Protein AF-A0A2E7W457-F1 (afdb_monomer_lite)

Sequence (87 aa):
MGKNYFLSTDPSMDRIMNVVIALARETYVLKDRLSIVERKLDEVGVVTRADLDEYKPSSDIEEGEILAARDEFVQSVLGPLTKDHKK

Radius of gyration: 19.45 Å; chains: 1; bounding box: 39×43×48 Å

Secondary structure (DSSP, 8-state):
--------S-HHHHHHHHHHHHHHHHHHHHHHHHHHHHHHHHHTTSS-HHHHHT---SSHHHHHHHHHHHHHHHHHHHHHHHS----

Foldseek 3Di:
DDDQPDPDPDPVVSVVVVVVVVVVVVVVVVVVVVVVVQVVCCVVPNAHPCCVVVDDDPDPVSVVVVVVVVVVVCCVVCVVVPPDPPD

pLDDT: mean 83.8, std 16.57, range [35.81, 97.81]

Structure (mmCIF, N/CA/C/O backbone):
data_AF-A0A2E7W457-F1
#
_entry.id   AF-A0A2E7W457-F1
#
loop_
_atom_site.group_PDB
_atom_site.id
_atom_site.type_symbol
_atom_site.label_atom_id
_atom_site.label_alt_id
_atom_site.label_comp_id
_atom_site.label_asym_id
_atom_site.label_entity_id
_atom_site.label_seq_id
_atom_site.pdbx_PDB_ins_code
_atom_site.Cartn_x
_atom_site.Cartn_y
_atom_site.Cartn_z
_atom_site.occupancy
_atom_site.B_iso_or_equiv
_atom_site.auth_seq_id
_atom_site.auth_comp_id
_atom_site.auth_asym_id
_atom_site.auth_atom_id
_atom_site.pdbx_PDB_model_num
ATOM 1 N N . MET A 1 1 ? 12.698 -26.533 -24.282 1.00 36.25 1 MET A N 1
ATOM 2 C CA . MET A 1 1 ? 12.731 -25.215 -24.951 1.00 36.25 1 MET A CA 1
ATOM 3 C C . MET A 1 1 ? 11.742 -24.308 -24.240 1.00 36.25 1 MET A C 1
ATOM 5 O O . MET A 1 1 ? 10.550 -24.584 -24.287 1.00 36.25 1 MET A O 1
ATOM 9 N N . GLY A 1 2 ? 12.236 -23.326 -23.481 1.00 45.97 2 GLY A N 1
ATOM 10 C CA . GLY A 1 2 ? 11.396 -22.377 -22.747 1.00 45.97 2 GLY A CA 1
ATOM 11 C C . GLY A 1 2 ? 10.666 -21.456 -23.719 1.00 45.97 2 GLY A C 1
ATOM 12 O O . GLY A 1 2 ? 11.252 -20.995 -24.694 1.00 45.97 2 GLY A O 1
ATOM 13 N N . LYS A 1 3 ? 9.368 -21.256 -23.496 1.00 48.59 3 LYS A N 1
ATOM 14 C CA . LYS A 1 3 ? 8.506 -20.434 -24.345 1.00 48.59 3 LYS A CA 1
ATOM 15 C C . LYS A 1 3 ? 8.936 -18.973 -24.173 1.00 48.59 3 LYS A C 1
ATOM 17 O O . LYS A 1 3 ? 8.697 -18.391 -23.119 1.00 48.59 3 LYS A O 1
ATOM 22 N N . ASN A 1 4 ? 9.623 -18.419 -25.168 1.00 53.28 4 ASN A N 1
ATOM 23 C CA . ASN A 1 4 ? 10.049 -17.026 -25.134 1.00 53.28 4 ASN A CA 1
ATOM 24 C C . ASN A 1 4 ? 8.836 -16.131 -25.398 1.00 53.28 4 ASN A C 1
ATOM 26 O O . ASN A 1 4 ? 8.266 -16.140 -26.489 1.00 53.28 4 ASN A O 1
ATOM 30 N N . TYR A 1 5 ? 8.440 -15.376 -24.379 1.00 54.00 5 TYR A N 1
ATOM 31 C CA . TYR A 1 5 ? 7.428 -14.328 -24.460 1.00 54.00 5 TYR A CA 1
ATOM 32 C C . TYR A 1 5 ? 8.047 -13.079 -25.113 1.00 54.00 5 TYR A C 1
ATOM 34 O O . TYR A 1 5 ? 8.217 -12.058 -24.458 1.00 54.00 5 TYR A O 1
ATOM 42 N N . PHE A 1 6 ? 8.473 -13.176 -26.376 1.00 54.28 6 PHE A N 1
ATOM 43 C CA . PHE A 1 6 ? 9.020 -12.028 -27.103 1.00 54.28 6 PHE A CA 1
ATOM 44 C C . PHE A 1 6 ? 7.895 -11.034 -27.406 1.00 54.28 6 PHE A C 1
ATOM 46 O O . PHE A 1 6 ? 6.973 -11.360 -28.156 1.00 54.28 6 PHE A O 1
ATOM 53 N N . LEU A 1 7 ? 7.975 -9.833 -26.829 1.00 57.59 7 LEU A N 1
ATOM 54 C CA . LEU A 1 7 ? 7.093 -8.705 -27.153 1.00 57.59 7 LEU A CA 1
ATOM 55 C C . LEU A 1 7 ? 7.838 -7.578 -27.891 1.00 57.59 7 LEU A C 1
ATOM 57 O O . LEU A 1 7 ? 7.221 -6.568 -28.221 1.00 57.59 7 LEU A O 1
ATOM 61 N N . SER A 1 8 ? 9.125 -7.742 -28.226 1.00 52.69 8 SER A N 1
ATOM 62 C CA . SER A 1 8 ? 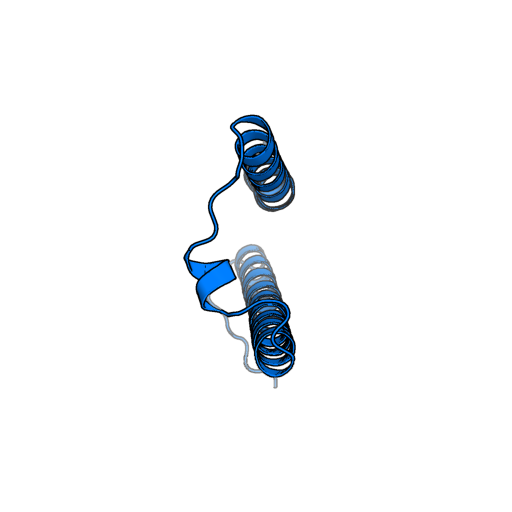9.843 -6.818 -29.114 1.00 52.69 8 SER A CA 1
ATOM 63 C C . SER A 1 8 ? 11.140 -7.413 -29.682 1.00 52.69 8 SER A C 1
ATOM 65 O O . SER A 1 8 ? 11.668 -8.391 -29.167 1.00 52.69 8 SER A O 1
ATOM 67 N N . THR A 1 9 ? 11.681 -6.805 -30.739 1.00 62.38 9 THR A N 1
ATOM 68 C CA . THR A 1 9 ? 13.010 -7.109 -31.307 1.00 62.38 9 THR A CA 1
ATOM 69 C C . THR A 1 9 ? 14.172 -6.515 -30.497 1.00 62.38 9 THR A C 1
ATOM 71 O O . THR A 1 9 ? 15.327 -6.726 -30.863 1.00 62.38 9 THR A O 1
ATOM 74 N N . ASP A 1 10 ? 13.890 -5.766 -29.423 1.00 71.69 10 ASP A N 1
ATOM 75 C CA . ASP A 1 10 ? 14.887 -5.126 -28.561 1.00 71.69 10 ASP A CA 1
ATOM 76 C C . ASP A 1 10 ? 15.055 -5.921 -27.247 1.00 71.69 10 ASP A C 1
ATOM 78 O O . ASP A 1 10 ? 14.168 -5.899 -26.387 1.00 71.69 10 ASP A O 1
ATOM 82 N N . PRO A 1 11 ? 16.217 -6.565 -27.022 1.00 72.38 11 PRO A N 1
ATOM 83 C CA . PRO A 1 11 ? 16.518 -7.279 -25.778 1.00 72.38 11 PRO A CA 1
ATOM 84 C C . PRO A 1 11 ? 16.403 -6.429 -24.499 1.00 72.38 11 PRO A C 1
ATOM 86 O O . PRO A 1 11 ? 16.362 -6.961 -23.387 1.00 72.38 11 PRO A O 1
ATOM 89 N N . SER A 1 12 ? 16.413 -5.102 -24.606 1.00 76.69 12 SER A N 1
ATOM 90 C CA . SER A 1 12 ? 16.232 -4.183 -23.477 1.00 76.69 12 SER A CA 1
ATOM 91 C C . SER A 1 12 ? 14.766 -4.093 -23.053 1.00 76.69 12 SER A C 1
ATOM 93 O O . SER A 1 12 ? 14.475 -4.134 -21.858 1.00 76.69 12 SER A O 1
ATOM 95 N N . MET A 1 13 ? 13.845 -4.076 -24.015 1.00 79.12 13 MET A N 1
ATOM 96 C CA . MET A 1 13 ? 12.402 -4.037 -23.771 1.00 79.12 13 MET A CA 1
ATOM 97 C C . MET A 1 13 ? 11.887 -5.347 -23.165 1.00 79.12 13 MET A C 1
ATOM 99 O O . MET A 1 13 ? 11.112 -5.320 -22.208 1.00 79.12 13 MET A O 1
ATOM 103 N N . ASP A 1 14 ? 12.390 -6.493 -23.626 1.00 78.62 14 ASP A N 1
ATOM 104 C CA . ASP A 1 14 ? 12.037 -7.792 -23.039 1.00 78.62 14 ASP A CA 1
ATOM 105 C C . ASP A 1 14 ? 12.511 -7.918 -21.579 1.00 78.62 14 ASP A C 1
ATOM 107 O O . ASP A 1 14 ? 11.820 -8.490 -20.733 1.00 78.62 14 ASP A O 1
ATOM 111 N N . ARG A 1 15 ? 13.679 -7.349 -21.241 1.00 79.19 15 ARG A N 1
ATOM 112 C CA . ARG A 1 15 ? 14.178 -7.309 -19.855 1.00 79.19 15 ARG A CA 1
ATOM 113 C C . ARG A 1 15 ? 13.291 -6.453 -18.957 1.00 79.19 15 ARG A C 1
ATOM 115 O O . ARG A 1 15 ? 12.951 -6.901 -17.865 1.00 79.19 15 ARG A O 1
ATOM 122 N N . ILE A 1 16 ? 12.880 -5.273 -19.424 1.00 84.62 16 ILE A N 1
ATOM 123 C CA . ILE A 1 16 ? 11.947 -4.408 -18.689 1.00 84.62 16 ILE A CA 1
ATOM 124 C C . ILE A 1 16 ? 10.618 -5.136 -18.468 1.00 84.62 16 ILE A C 1
ATOM 126 O O . ILE A 1 16 ? 10.118 -5.164 -17.347 1.00 84.62 16 ILE A O 1
ATOM 130 N N . MET A 1 17 ? 10.079 -5.799 -19.495 1.00 84.31 17 MET A N 1
ATOM 131 C CA . MET A 1 17 ? 8.832 -6.557 -19.373 1.00 84.31 17 MET A CA 1
ATOM 132 C C . MET A 1 17 ? 8.939 -7.696 -18.350 1.00 84.31 17 MET A C 1
ATOM 134 O O . MET A 1 17 ? 8.039 -7.882 -17.534 1.00 84.31 17 MET A O 1
ATOM 138 N N . ASN A 1 18 ? 10.058 -8.426 -18.330 1.00 81.94 18 ASN A N 1
ATOM 139 C CA . ASN A 1 18 ? 10.296 -9.461 -17.323 1.00 81.94 18 ASN A CA 1
ATOM 140 C C . ASN A 1 18 ? 10.329 -8.888 -15.898 1.00 81.94 18 ASN A C 1
ATOM 142 O O . ASN A 1 18 ? 9.767 -9.498 -14.987 1.00 81.94 18 ASN A O 1
ATOM 146 N N . VAL A 1 19 ? 10.936 -7.712 -15.707 1.00 85.69 19 VAL A N 1
ATOM 147 C CA . VAL A 1 19 ? 10.925 -7.004 -14.417 1.00 85.69 19 VAL A CA 1
ATOM 148 C C . VAL A 1 19 ? 9.502 -6.596 -14.035 1.00 85.69 19 VAL A C 1
ATOM 150 O O . VAL A 1 19 ? 9.087 -6.859 -12.911 1.00 85.69 19 VAL A O 1
ATOM 153 N N . VAL A 1 20 ? 8.719 -6.035 -14.961 1.00 89.56 20 VAL A N 1
ATOM 154 C CA . VAL A 1 20 ? 7.318 -5.651 -14.708 1.00 89.56 20 VAL A CA 1
ATOM 155 C C . VAL A 1 20 ? 6.470 -6.862 -14.316 1.00 89.56 20 VAL A C 1
ATOM 157 O O . VAL A 1 20 ? 5.714 -6.791 -13.352 1.00 89.56 20 VAL A O 1
ATOM 160 N N . ILE A 1 21 ? 6.621 -7.995 -15.009 1.00 89.88 21 ILE A N 1
ATOM 161 C CA . ILE A 1 21 ? 5.913 -9.239 -14.672 1.00 89.88 21 ILE A CA 1
ATOM 162 C C . ILE A 1 21 ? 6.317 -9.741 -13.281 1.00 89.88 21 ILE A C 1
ATOM 164 O O . ILE A 1 21 ? 5.455 -10.176 -12.517 1.00 89.88 21 ILE A O 1
ATOM 168 N N . ALA A 1 22 ? 7.609 -9.700 -12.944 1.00 89.75 22 ALA A N 1
ATOM 169 C CA . ALA A 1 22 ? 8.088 -10.092 -11.622 1.00 89.75 22 ALA A CA 1
ATOM 170 C C . ALA A 1 22 ? 7.504 -9.185 -10.528 1.00 89.75 22 ALA A C 1
ATOM 172 O O . ALA A 1 22 ? 6.930 -9.690 -9.566 1.00 89.75 22 ALA A O 1
ATOM 173 N N . LEU A 1 23 ? 7.551 -7.864 -10.721 1.00 91.88 23 LEU A N 1
ATOM 174 C CA . LEU A 1 23 ? 6.960 -6.897 -9.798 1.00 91.88 23 LEU A CA 1
ATOM 175 C C . LEU A 1 23 ? 5.452 -7.106 -9.645 1.00 91.88 23 LEU A C 1
ATOM 177 O O . LEU A 1 23 ? 4.969 -7.136 -8.523 1.00 91.88 23 LEU A O 1
ATOM 181 N N . ALA A 1 24 ? 4.716 -7.342 -10.734 1.00 92.88 24 ALA A N 1
ATOM 182 C CA . ALA A 1 24 ? 3.279 -7.602 -10.674 1.00 92.88 24 ALA A CA 1
ATOM 183 C C . ALA A 1 24 ? 2.937 -8.838 -9.821 1.00 92.88 24 ALA A C 1
ATOM 185 O O . ALA A 1 24 ? 1.943 -8.830 -9.091 1.00 92.88 24 ALA A O 1
ATOM 186 N N . ARG A 1 25 ? 3.766 -9.891 -9.878 1.00 94.69 25 ARG A N 1
ATOM 187 C CA . ARG A 1 25 ? 3.606 -11.074 -9.016 1.00 94.69 25 ARG A CA 1
ATOM 188 C C . ARG A 1 25 ? 3.832 -10.729 -7.552 1.00 94.69 25 ARG A C 1
ATOM 190 O O . ARG A 1 25 ? 2.995 -11.078 -6.726 1.00 94.69 25 ARG A O 1
ATOM 197 N N . GLU A 1 26 ? 4.912 -10.022 -7.239 1.00 95.50 26 GLU A N 1
ATOM 198 C CA . GLU A 1 26 ? 5.197 -9.603 -5.862 1.00 95.50 26 GLU A CA 1
ATOM 199 C C . GLU A 1 26 ? 4.109 -8.658 -5.325 1.00 95.50 26 GLU A C 1
ATOM 201 O O . GLU A 1 26 ? 3.636 -8.830 -4.203 1.00 95.50 26 GLU A O 1
ATOM 206 N N . THR A 1 27 ? 3.609 -7.725 -6.143 1.00 95.88 27 THR A N 1
ATOM 207 C CA . THR A 1 27 ? 2.466 -6.866 -5.795 1.00 95.88 27 THR A CA 1
ATOM 208 C C . THR A 1 27 ? 1.219 -7.690 -5.478 1.00 95.88 27 THR A C 1
ATOM 210 O O . THR A 1 27 ? 0.518 -7.392 -4.510 1.00 95.88 27 THR A O 1
ATOM 213 N N . TYR A 1 28 ? 0.939 -8.743 -6.252 1.00 96.56 28 TYR A N 1
ATOM 214 C CA . TYR A 1 28 ? -0.177 -9.638 -5.955 1.00 96.56 28 TYR A CA 1
ATOM 215 C C . TYR A 1 28 ? 0.019 -10.373 -4.624 1.00 96.56 28 TYR A C 1
ATOM 217 O O . TYR A 1 28 ? -0.915 -10.424 -3.828 1.00 96.56 28 TYR A O 1
ATOM 225 N N . VAL A 1 29 ? 1.220 -10.893 -4.348 1.00 97.81 29 VAL A N 1
ATOM 226 C CA . VAL A 1 29 ? 1.531 -11.560 -3.070 1.00 97.81 29 VAL A CA 1
ATOM 227 C C . VAL A 1 29 ? 1.329 -10.606 -1.892 1.00 97.81 29 VAL A C 1
ATOM 229 O O . VAL A 1 29 ? 0.737 -10.995 -0.887 1.00 97.81 29 VAL A O 1
ATOM 232 N N . LEU A 1 30 ? 1.763 -9.348 -2.010 1.00 97.06 30 LEU A N 1
ATOM 233 C CA . LEU A 1 30 ? 1.532 -8.335 -0.978 1.00 97.06 30 LEU A CA 1
ATOM 234 C C . LEU A 1 30 ? 0.037 -8.069 -0.763 1.00 97.06 30 LEU A C 1
ATOM 236 O O . LEU A 1 30 ? -0.416 -8.069 0.380 1.00 97.06 30 LEU A O 1
ATOM 240 N N . LYS A 1 31 ? -0.736 -7.910 -1.845 1.00 96.38 31 LYS A N 1
ATOM 241 C CA . LYS A 1 31 ? -2.192 -7.711 -1.777 1.00 96.38 31 LYS A CA 1
ATOM 242 C C . LYS A 1 31 ? -2.905 -8.901 -1.128 1.00 96.38 31 LYS A C 1
ATOM 244 O O . LYS A 1 31 ? -3.792 -8.709 -0.300 1.00 96.38 31 LYS A O 1
ATOM 249 N N . ASP A 1 32 ? -2.523 -10.122 -1.496 1.00 97.75 32 ASP A N 1
ATOM 250 C CA . ASP A 1 32 ? -3.090 -11.351 -0.938 1.00 97.75 32 ASP A CA 1
ATOM 251 C C . ASP A 1 32 ? -2.810 -11.456 0.567 1.00 97.75 32 ASP A C 1
ATOM 253 O O . ASP A 1 32 ? -3.730 -11.631 1.369 1.00 97.75 32 ASP A O 1
ATOM 257 N N . ARG A 1 33 ? -1.555 -11.227 0.971 1.00 97.69 33 ARG A N 1
ATOM 258 C CA . ARG A 1 33 ? -1.168 -11.221 2.386 1.00 97.69 33 ARG A CA 1
ATOM 259 C C . ARG A 1 33 ? -1.883 -10.133 3.180 1.00 97.69 33 ARG A C 1
ATOM 261 O O . ARG A 1 33 ? -2.330 -10.425 4.287 1.00 97.69 33 ARG A O 1
ATOM 268 N N . LEU A 1 34 ? -2.021 -8.924 2.636 1.00 96.31 34 LEU A N 1
ATOM 269 C CA . LEU A 1 34 ? -2.762 -7.845 3.290 1.00 96.31 34 LEU A CA 1
ATOM 270 C C . LEU A 1 34 ? -4.233 -8.232 3.486 1.00 96.31 34 LEU A C 1
ATOM 272 O O . LEU A 1 34 ? -4.740 -8.140 4.597 1.00 96.31 34 LEU A O 1
ATOM 276 N N . SER A 1 35 ? -4.877 -8.808 2.467 1.00 95.19 35 SER A N 1
ATOM 277 C CA . SER A 1 35 ? -6.260 -9.291 2.573 1.00 95.19 35 SER A CA 1
ATOM 278 C C . SER A 1 35 ? -6.438 -10.385 3.636 1.00 95.19 35 SER A C 1
ATOM 280 O O . SER A 1 35 ? -7.481 -10.472 4.290 1.00 95.19 35 SER A O 1
ATOM 282 N N . ILE A 1 36 ? -5.431 -11.244 3.828 1.00 96.38 36 ILE A N 1
ATOM 283 C CA . ILE A 1 36 ? -5.425 -12.230 4.917 1.00 96.38 36 ILE A CA 1
ATOM 284 C C . ILE A 1 36 ? -5.296 -11.532 6.275 1.00 96.38 36 ILE A C 1
ATOM 286 O O . ILE A 1 36 ? -6.019 -11.895 7.199 1.00 96.38 36 ILE A O 1
ATOM 290 N N . VAL A 1 37 ? -4.415 -10.536 6.403 1.00 96.31 37 VAL A N 1
ATOM 291 C CA . VAL A 1 37 ? -4.263 -9.752 7.640 1.00 96.31 37 VAL A CA 1
ATOM 292 C C . VAL A 1 37 ? -5.570 -9.047 7.999 1.00 96.31 37 VAL A C 1
ATOM 294 O O . VAL A 1 37 ? -6.040 -9.217 9.118 1.00 96.31 37 VAL A O 1
ATOM 297 N N . GLU A 1 38 ? -6.206 -8.358 7.051 1.00 95.06 38 GLU A N 1
ATOM 298 C CA . GLU A 1 38 ? -7.508 -7.704 7.243 1.00 95.06 38 GLU A CA 1
ATOM 299 C C . GLU A 1 38 ? -8.575 -8.697 7.721 1.00 95.06 38 GLU A C 1
ATOM 301 O O . GLU A 1 38 ? -9.273 -8.438 8.693 1.00 95.06 38 GLU A O 1
ATOM 306 N N . ARG A 1 39 ? -8.664 -9.881 7.092 1.00 94.75 39 ARG A N 1
ATOM 307 C CA . ARG A 1 39 ? -9.559 -10.966 7.540 1.00 94.75 39 ARG A CA 1
ATOM 308 C C . ARG A 1 39 ? -9.273 -11.399 8.969 1.00 94.75 39 ARG A C 1
ATOM 310 O O . ARG A 1 39 ? -10.203 -11.596 9.738 1.00 94.75 39 ARG A O 1
ATOM 317 N N . LYS A 1 40 ? -7.998 -11.583 9.312 1.00 96.19 40 LYS A N 1
ATOM 318 C CA . LYS A 1 40 ? -7.607 -12.040 10.646 1.00 96.19 40 LYS A CA 1
ATOM 319 C C . LYS A 1 40 ? -7.856 -10.995 11.721 1.00 96.19 40 LYS A C 1
ATOM 321 O O . LYS A 1 40 ? -8.246 -11.388 12.812 1.00 96.19 40 LYS A O 1
ATOM 326 N N . LEU A 1 41 ? -7.672 -9.713 11.420 1.00 96.12 41 LEU A N 1
ATOM 327 C CA . LEU A 1 41 ? -7.983 -8.615 12.338 1.00 96.12 41 LEU A CA 1
ATOM 328 C C . LEU A 1 41 ? -9.494 -8.440 12.546 1.00 96.12 41 LEU A C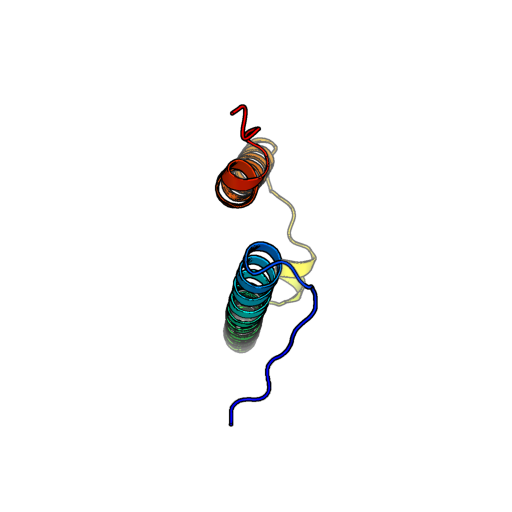 1
ATOM 330 O O . LEU A 1 41 ? -9.921 -8.214 13.680 1.00 96.12 41 LEU A O 1
ATOM 334 N N . ASP A 1 42 ? -10.281 -8.624 11.485 1.00 94.50 42 ASP A N 1
ATOM 335 C CA . ASP A 1 42 ? -11.747 -8.580 11.520 1.00 94.50 42 ASP A CA 1
ATOM 336 C C . ASP A 1 42 ? -12.319 -9.763 12.324 1.00 94.50 42 ASP A C 1
ATOM 338 O O . ASP A 1 42 ? -13.154 -9.576 13.205 1.00 94.50 42 ASP A O 1
ATOM 342 N N . GLU A 1 43 ? -11.787 -10.979 12.123 1.00 95.00 43 GLU A N 1
ATOM 343 C CA . GLU A 1 43 ? -12.156 -12.185 12.890 1.00 95.00 43 GLU A CA 1
ATOM 344 C C . GLU A 1 43 ? -11.963 -12.018 14.411 1.00 95.00 43 GLU A C 1
ATOM 346 O O . GLU A 1 43 ? -12.748 -12.561 15.189 1.00 95.00 43 GLU A O 1
ATOM 351 N N . VAL A 1 44 ? -10.926 -11.291 14.846 1.00 95.25 44 VAL A N 1
ATOM 352 C CA . VAL A 1 44 ? -10.662 -11.026 16.275 1.00 95.25 44 VAL A CA 1
ATOM 353 C C . VAL A 1 44 ? -11.331 -9.747 16.790 1.00 95.25 44 VAL A C 1
ATOM 355 O O . VAL A 1 44 ? -11.253 -9.469 17.985 1.00 95.25 44 VAL A O 1
ATOM 358 N N . GLY A 1 45 ? -11.982 -8.976 15.912 1.00 92.06 45 GLY A N 1
ATOM 359 C CA . GLY A 1 45 ? -12.709 -7.752 16.254 1.00 92.06 45 GLY A CA 1
ATOM 360 C C . GLY A 1 45 ? -11.829 -6.566 16.663 1.00 92.06 45 GLY A C 1
ATOM 361 O O . GLY A 1 45 ? -12.292 -5.713 17.415 1.00 92.06 45 GLY A O 1
ATOM 362 N N . VAL A 1 46 ? -10.563 -6.520 16.226 1.00 93.25 46 VAL A N 1
ATOM 363 C CA . VAL A 1 46 ? -9.625 -5.429 16.578 1.00 93.25 46 VAL A CA 1
ATOM 364 C C 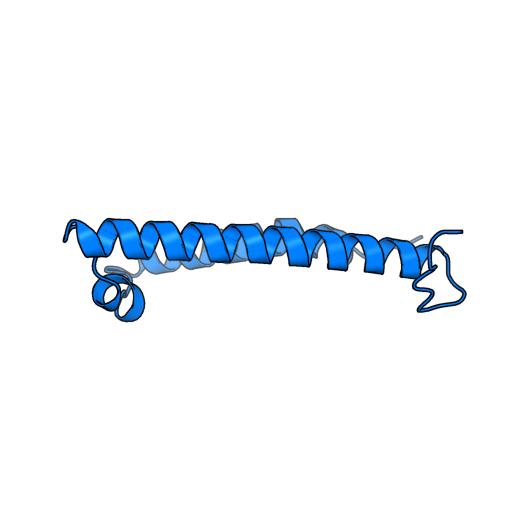. VAL A 1 46 ? -9.668 -4.296 15.552 1.00 93.25 46 VAL A C 1
ATOM 366 O O . VAL A 1 46 ? -9.670 -3.132 15.934 1.00 93.25 46 VAL A O 1
ATOM 369 N N . VAL A 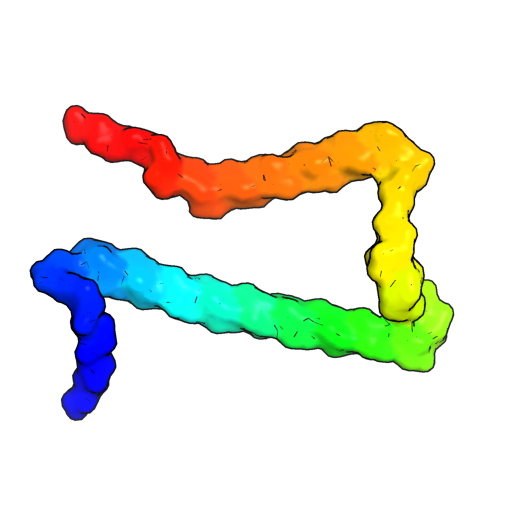1 47 ? -9.695 -4.641 14.264 1.00 93.56 47 VAL A N 1
ATOM 370 C CA . VAL A 1 47 ? -9.891 -3.707 13.146 1.00 93.56 47 VAL A CA 1
ATOM 371 C C . VAL A 1 47 ? -10.840 -4.390 12.179 1.00 93.56 47 VAL A C 1
ATOM 373 O O . VAL A 1 47 ? -10.524 -5.467 11.671 1.00 93.56 47 VAL A O 1
ATOM 376 N N . THR A 1 48 ? -11.998 -3.787 11.946 1.00 92.88 48 THR A N 1
ATOM 377 C CA . THR A 1 48 ? -12.948 -4.271 10.950 1.00 92.88 48 THR A CA 1
ATOM 378 C C . THR A 1 48 ? -12.548 -3.795 9.561 1.00 92.88 48 THR A C 1
ATOM 380 O O . THR A 1 48 ? -11.803 -2.829 9.390 1.00 92.88 48 THR A O 1
ATOM 383 N N . ARG A 1 49 ? -13.076 -4.443 8.523 1.00 88.88 49 ARG A N 1
ATOM 384 C CA . ARG A 1 49 ? -12.884 -3.935 7.155 1.00 88.88 49 ARG A CA 1
ATOM 385 C C . ARG A 1 49 ? -13.495 -2.548 6.947 1.00 88.88 49 ARG A C 1
ATOM 387 O O . ARG A 1 49 ? -12.913 -1.747 6.228 1.00 88.88 49 ARG A O 1
ATOM 394 N N . ALA A 1 50 ? -14.624 -2.265 7.600 1.00 91.94 50 ALA A N 1
ATOM 395 C CA . ALA A 1 50 ? -15.260 -0.952 7.538 1.00 91.94 50 ALA A CA 1
ATOM 396 C C . ALA A 1 50 ? -14.355 0.137 8.131 1.00 91.94 50 ALA A C 1
ATOM 398 O O . ALA A 1 50 ? -14.255 1.211 7.550 1.00 91.94 50 ALA A O 1
ATOM 399 N N . ASP A 1 51 ? -13.624 -0.165 9.212 1.00 92.69 51 ASP A N 1
ATOM 400 C CA . ASP A 1 51 ? -12.668 0.779 9.809 1.00 92.69 51 ASP A CA 1
ATOM 401 C C . ASP A 1 51 ? -11.564 1.188 8.823 1.00 92.69 51 ASP A C 1
ATOM 403 O O . ASP A 1 51 ? -11.089 2.319 8.875 1.00 92.69 51 ASP A O 1
ATOM 407 N N . LEU A 1 52 ? -11.161 0.287 7.918 1.00 90.56 52 LEU A N 1
ATOM 408 C CA . LEU A 1 52 ? -10.170 0.570 6.876 1.00 90.56 52 LEU A CA 1
ATOM 409 C C . LEU A 1 52 ? -10.778 1.326 5.690 1.00 90.56 52 LEU A C 1
ATOM 411 O O . LEU A 1 52 ? -10.182 2.292 5.217 1.00 90.56 52 LEU A O 1
ATOM 415 N N . ASP A 1 53 ? -11.954 0.906 5.218 1.00 89.75 53 ASP A N 1
ATOM 416 C CA . ASP A 1 53 ? -12.638 1.522 4.071 1.00 89.75 53 ASP A CA 1
ATOM 417 C C . ASP A 1 53 ? -13.104 2.958 4.375 1.00 89.75 53 ASP A C 1
ATOM 419 O O . ASP A 1 53 ? -13.134 3.817 3.490 1.00 89.75 53 ASP A O 1
ATOM 423 N N . GLU A 1 54 ? -13.463 3.227 5.631 1.00 93.31 54 GLU A N 1
ATOM 424 C CA . GLU A 1 54 ? -13.931 4.532 6.103 1.00 93.31 54 GLU A CA 1
ATOM 425 C C . GLU A 1 54 ? -12.823 5.370 6.750 1.00 93.31 54 GLU A C 1
ATOM 427 O O . GLU A 1 54 ? -13.081 6.511 7.153 1.00 93.31 54 GLU A O 1
ATOM 432 N N . TYR A 1 55 ? -11.598 4.838 6.835 1.00 92.62 55 TYR A N 1
ATOM 433 C CA . TYR A 1 55 ? -10.480 5.532 7.457 1.00 92.62 55 TYR A CA 1
ATOM 434 C C . TYR A 1 55 ? -10.252 6.897 6.803 1.00 92.62 55 TYR A C 1
ATOM 436 O O . TYR A 1 55 ? -10.100 7.037 5.585 1.00 92.62 55 TYR A O 1
ATOM 444 N N . LYS A 1 56 ? -10.192 7.920 7.653 1.00 92.56 56 LYS A N 1
ATOM 445 C CA . LYS A 1 56 ? -9.788 9.273 7.292 1.00 92.56 56 LYS A CA 1
ATOM 446 C C . LYS A 1 56 ? -8.712 9.720 8.270 1.00 92.56 56 LYS A C 1
ATOM 448 O O . LYS A 1 56 ? -8.892 9.493 9.469 1.00 92.56 56 LYS A O 1
ATOM 453 N N . PRO A 1 57 ? -7.643 10.373 7.789 1.00 92.12 57 PRO A N 1
ATOM 454 C CA . PRO A 1 57 ? -6.671 10.994 8.670 1.00 92.12 57 PRO A CA 1
ATOM 455 C C . PRO A 1 57 ? -7.381 11.901 9.674 1.00 92.12 57 PRO A C 1
ATOM 457 O O . PRO A 1 57 ? -8.292 12.659 9.334 1.00 92.12 57 PRO A O 1
ATOM 460 N N . SER A 1 58 ? -6.976 11.795 10.929 1.00 90.25 58 SER A N 1
ATOM 461 C CA . SER A 1 58 ? -7.551 12.530 12.052 1.00 90.25 58 SER A CA 1
ATOM 462 C C . SER A 1 58 ? -7.088 13.988 12.114 1.00 90.25 58 SER A C 1
ATOM 464 O O . SER A 1 58 ? -7.685 14.798 12.827 1.00 90.25 58 SER A O 1
ATOM 466 N N . SER A 1 59 ? -6.024 14.328 11.381 1.00 94.44 59 SER A N 1
ATOM 467 C CA . SER A 1 59 ? -5.439 15.666 11.330 1.00 94.44 59 SER A CA 1
ATOM 468 C C . SER A 1 59 ? -4.738 15.946 10.001 1.00 94.44 59 SER A C 1
ATOM 470 O O . SER A 1 59 ? -4.245 15.030 9.344 1.00 94.44 59 SER A O 1
ATOM 472 N N . ASP A 1 60 ? -4.596 17.233 9.678 1.00 93.69 60 ASP A N 1
ATOM 473 C CA . ASP A 1 60 ? -3.822 17.708 8.521 1.00 93.69 60 ASP A CA 1
ATOM 474 C C . ASP A 1 60 ? -2.348 17.259 8.580 1.00 93.69 60 ASP A C 1
ATOM 476 O O . ASP A 1 60 ? -1.695 17.101 7.550 1.00 93.69 60 ASP A O 1
ATOM 480 N N . ILE A 1 61 ? -1.814 17.041 9.790 1.00 94.50 61 ILE A N 1
ATOM 481 C CA . ILE A 1 61 ? -0.448 16.540 9.995 1.00 94.50 61 ILE A CA 1
ATOM 482 C C . ILE A 1 61 ? -0.351 15.087 9.520 1.00 94.50 61 ILE A C 1
ATOM 484 O O . ILE A 1 61 ? 0.518 14.771 8.713 1.00 94.50 61 ILE A O 1
ATOM 488 N N . GLU A 1 62 ? -1.262 14.224 9.975 1.00 93.69 62 GLU A N 1
ATOM 489 C CA . GLU A 1 62 ? -1.303 12.808 9.584 1.00 93.69 62 GLU A CA 1
ATOM 490 C C . GLU A 1 62 ? -1.536 12.649 8.073 1.00 93.69 62 GLU A C 1
ATOM 492 O O . GLU A 1 62 ? -0.868 11.853 7.414 1.00 93.69 62 GLU A O 1
ATOM 497 N N . GLU A 1 63 ? -2.427 13.459 7.492 1.00 94.06 63 GLU A N 1
ATOM 498 C CA . GLU A 1 63 ? -2.627 13.485 6.040 1.00 94.06 63 GLU A CA 1
ATOM 499 C C . GLU A 1 63 ? -1.342 13.889 5.298 1.00 94.06 63 GLU A C 1
ATOM 501 O O . GLU A 1 63 ? -0.954 13.238 4.323 1.00 94.06 63 GLU A O 1
ATOM 506 N N . GLY A 1 64 ? -0.644 14.920 5.784 1.00 94.69 64 GLY A N 1
ATOM 507 C CA . GLY A 1 64 ? 0.638 15.359 5.234 1.00 94.69 64 GLY A CA 1
ATOM 508 C C . GLY A 1 64 ? 1.715 14.271 5.276 1.00 94.69 64 GLY A C 1
ATOM 509 O O . GLY A 1 64 ? 2.431 14.085 4.290 1.00 94.69 64 GLY A O 1
ATOM 510 N N . GLU A 1 65 ? 1.804 13.517 6.374 1.00 94.12 65 GLU A N 1
ATOM 511 C CA . GLU A 1 65 ? 2.736 12.391 6.523 1.00 94.12 65 GLU A CA 1
ATOM 512 C C . GLU A 1 65 ? 2.431 11.257 5.533 1.00 94.12 65 GLU A C 1
ATOM 514 O O . GLU A 1 65 ? 3.343 10.757 4.868 1.00 94.12 65 GLU A O 1
ATOM 519 N N . ILE A 1 66 ? 1.154 10.893 5.369 1.00 93.00 66 ILE A N 1
ATOM 520 C CA . ILE A 1 66 ? 0.716 9.865 4.410 1.00 93.00 66 ILE A CA 1
ATOM 521 C C . ILE A 1 66 ? 1.067 10.275 2.974 1.00 93.00 66 ILE A C 1
ATOM 523 O O . ILE A 1 66 ? 1.596 9.467 2.201 1.00 93.00 66 ILE A O 1
ATOM 527 N N . LEU A 1 67 ? 0.794 11.529 2.603 1.00 94.38 67 LEU A N 1
ATOM 528 C CA . LEU A 1 67 ? 1.097 12.048 1.269 1.00 94.38 67 LEU A CA 1
ATOM 529 C C . LEU A 1 67 ? 2.606 12.105 1.009 1.00 94.38 67 LEU A C 1
ATOM 531 O O . LEU A 1 67 ? 3.051 11.695 -0.064 1.00 94.38 67 LEU A O 1
ATOM 535 N N . ALA A 1 68 ? 3.396 12.544 1.992 1.00 95.19 68 ALA A N 1
ATOM 536 C CA . ALA A 1 68 ? 4.851 12.579 1.887 1.00 95.19 68 ALA A CA 1
ATOM 537 C C . ALA A 1 68 ? 5.442 11.171 1.715 1.00 95.19 68 ALA A C 1
ATOM 539 O O . ALA A 1 68 ? 6.263 10.959 0.822 1.00 95.19 68 ALA A O 1
ATOM 540 N N . ALA A 1 69 ? 4.975 10.195 2.501 1.00 94.69 69 ALA A N 1
ATOM 541 C CA . ALA A 1 69 ? 5.407 8.803 2.388 1.00 94.69 69 ALA A CA 1
ATOM 542 C C . ALA A 1 69 ? 5.048 8.194 1.021 1.00 94.69 69 ALA A C 1
ATOM 544 O O . ALA A 1 69 ? 5.859 7.487 0.414 1.00 94.69 69 ALA A O 1
ATOM 545 N N . ARG A 1 70 ? 3.851 8.498 0.495 1.00 93.25 70 ARG A N 1
ATOM 546 C CA . ARG A 1 70 ? 3.448 8.100 -0.863 1.00 93.25 70 ARG A CA 1
ATOM 547 C C . ARG A 1 70 ? 4.402 8.675 -1.905 1.00 93.25 70 ARG A C 1
ATOM 549 O O . ARG A 1 70 ? 4.864 7.940 -2.776 1.00 93.25 70 ARG A O 1
ATOM 556 N N . ASP A 1 71 ? 4.671 9.973 -1.839 1.00 94.19 71 ASP A N 1
ATOM 557 C CA . ASP A 1 71 ? 5.500 10.659 -2.826 1.00 94.19 71 ASP A CA 1
ATOM 558 C C . ASP A 1 71 ? 6.955 10.1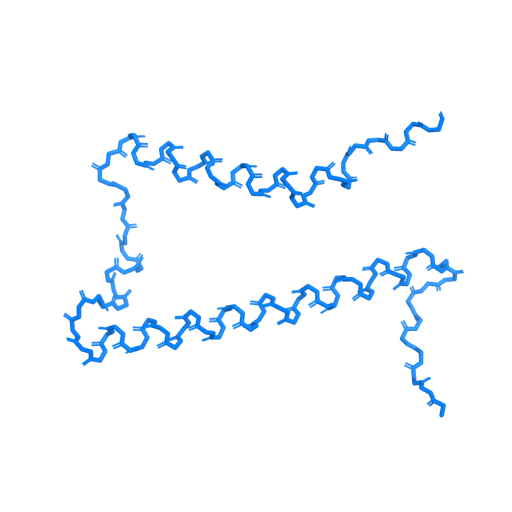74 -2.768 1.00 94.19 71 ASP A C 1
ATOM 560 O O . ASP A 1 71 ? 7.554 9.926 -3.816 1.00 94.19 71 ASP A O 1
ATOM 564 N N . GLU A 1 72 ? 7.500 9.936 -1.571 1.00 93.94 72 GLU A N 1
ATOM 565 C CA . GLU A 1 72 ? 8.817 9.318 -1.384 1.00 93.94 72 GLU A CA 1
ATOM 566 C C . GLU A 1 72 ? 8.873 7.923 -2.015 1.00 93.94 72 GLU A C 1
ATOM 568 O O . GLU A 1 72 ? 9.788 7.622 -2.788 1.00 93.94 72 GLU A O 1
ATOM 573 N N . PHE A 1 73 ? 7.867 7.083 -1.755 1.00 89.31 73 PHE A N 1
ATOM 574 C CA . PHE A 1 73 ? 7.793 5.752 -2.348 1.00 89.31 73 PHE A CA 1
ATOM 575 C C . PHE A 1 73 ? 7.737 5.824 -3.878 1.00 89.31 73 PHE A C 1
ATOM 577 O O . PHE A 1 73 ? 8.531 5.166 -4.556 1.00 89.31 73 PHE A O 1
ATOM 584 N N . VAL A 1 74 ? 6.866 6.672 -4.434 1.00 88.81 74 VAL A N 1
ATOM 585 C CA . VAL A 1 74 ? 6.744 6.878 -5.885 1.00 88.81 74 VAL A CA 1
ATOM 586 C C . VAL A 1 74 ? 8.067 7.350 -6.486 1.00 88.81 74 VAL A C 1
ATOM 588 O O . VAL A 1 74 ? 8.482 6.822 -7.517 1.00 88.81 74 VAL A O 1
ATOM 591 N N . GLN A 1 75 ? 8.768 8.285 -5.843 1.00 89.38 75 GLN A N 1
ATOM 592 C CA . GLN A 1 75 ? 10.083 8.741 -6.298 1.00 89.38 75 GLN A CA 1
ATOM 593 C C . GLN A 1 75 ? 11.148 7.644 -6.205 1.00 89.38 75 GLN A C 1
ATOM 595 O O . GLN A 1 75 ? 11.971 7.522 -7.111 1.00 89.38 75 GLN A O 1
ATOM 600 N N . SER A 1 76 ? 11.125 6.807 -5.167 1.00 86.75 76 SER A N 1
ATOM 601 C CA . SER A 1 76 ? 12.069 5.690 -5.038 1.00 86.75 76 SER A CA 1
ATOM 602 C C . SER A 1 76 ? 11.898 4.652 -6.156 1.00 86.75 76 SER A C 1
ATOM 604 O O . SER A 1 76 ? 12.885 4.119 -6.666 1.00 86.75 76 SER A O 1
ATOM 606 N N . VAL A 1 77 ? 10.652 4.412 -6.581 1.00 84.25 77 VAL A N 1
ATOM 607 C CA . VAL A 1 77 ? 10.300 3.397 -7.583 1.00 84.25 77 VAL A CA 1
ATOM 608 C C . VAL A 1 77 ? 10.416 3.935 -9.010 1.00 84.25 77 VAL A C 1
ATOM 610 O O . VAL A 1 77 ? 10.985 3.270 -9.874 1.00 84.25 77 VAL A O 1
ATOM 613 N N . LEU A 1 78 ? 9.882 5.129 -9.278 1.00 83.00 78 LEU A N 1
ATOM 614 C CA . LEU A 1 78 ? 9.810 5.704 -10.626 1.00 83.00 78 LEU A CA 1
ATOM 615 C C . LEU A 1 78 ? 10.954 6.670 -10.937 1.00 83.00 78 LEU A C 1
ATOM 617 O O . LEU A 1 78 ? 11.287 6.849 -12.106 1.00 83.00 78 LEU A O 1
ATOM 621 N N . GLY A 1 79 ? 11.588 7.267 -9.928 1.00 81.00 79 GLY A N 1
ATOM 622 C CA . GLY A 1 79 ? 12.713 8.190 -10.108 1.00 81.00 79 GLY A CA 1
ATOM 623 C C . GLY A 1 79 ? 13.872 7.620 -10.940 1.00 81.00 79 GLY A C 1
ATOM 624 O O . GLY A 1 79 ? 14.429 8.348 -11.763 1.00 81.00 79 GLY A O 1
ATOM 62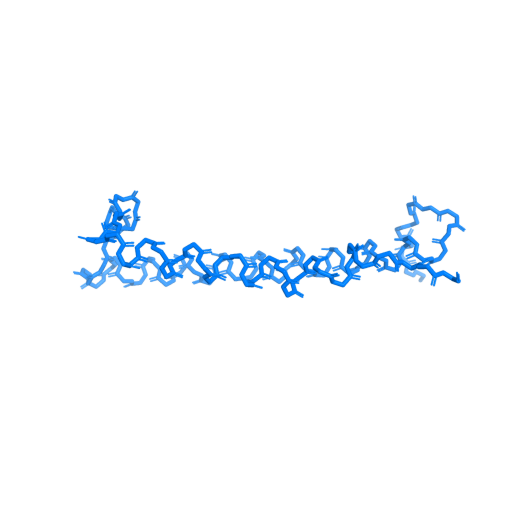5 N N . PRO A 1 80 ? 14.238 6.328 -10.814 1.00 81.38 80 PRO A N 1
ATOM 626 C CA . PRO A 1 80 ? 15.232 5.706 -11.690 1.00 81.38 80 PRO A CA 1
ATOM 627 C C . PRO A 1 80 ? 14.832 5.641 -13.173 1.00 81.38 80 PRO A C 1
ATOM 629 O O . PRO A 1 80 ? 15.715 5.552 -14.019 1.00 81.38 80 PRO A O 1
ATOM 632 N N . LEU A 1 81 ? 13.532 5.679 -13.496 1.00 69.50 81 LEU A N 1
ATOM 633 C CA . LEU A 1 81 ? 13.010 5.611 -14.869 1.00 69.50 81 LEU A CA 1
ATOM 634 C C . LEU A 1 81 ? 12.849 6.995 -15.515 1.00 69.50 81 LEU A C 1
ATOM 636 O O . LEU A 1 81 ? 12.829 7.097 -16.739 1.00 69.50 81 LEU A O 1
ATOM 640 N N . THR A 1 82 ? 12.709 8.050 -14.708 1.00 69.56 82 THR A N 1
ATOM 641 C CA . THR A 1 82 ? 12.454 9.426 -15.168 1.00 69.56 82 THR A CA 1
ATOM 642 C C . THR A 1 82 ? 13.696 10.310 -15.187 1.00 69.56 82 THR A C 1
ATOM 644 O O . THR A 1 82 ? 13.674 11.375 -15.803 1.00 69.56 82 THR A O 1
ATOM 647 N N . LYS A 1 83 ? 14.797 9.893 -14.548 1.00 57.00 83 LYS A N 1
ATOM 648 C CA . LYS A 1 83 ? 16.095 10.549 -14.734 1.00 57.00 83 LYS A CA 1
ATOM 649 C C . LYS A 1 83 ? 16.537 10.323 -16.173 1.00 57.00 83 LYS A C 1
ATOM 651 O O . LYS A 1 83 ? 16.969 9.226 -16.516 1.00 57.00 83 LYS A O 1
ATOM 656 N N . ASP A 1 84 ? 16.411 11.367 -16.992 1.00 50.69 84 ASP A N 1
ATOM 657 C CA . ASP A 1 84 ? 16.894 11.395 -18.368 1.00 50.69 84 ASP A CA 1
ATOM 658 C C . ASP A 1 84 ? 18.257 10.700 -18.454 1.00 50.69 84 ASP A C 1
ATOM 660 O O . ASP A 1 84 ? 19.250 11.167 -17.886 1.00 50.69 84 ASP A O 1
ATOM 664 N N . HIS A 1 85 ? 18.318 9.605 -19.211 1.00 48.66 85 HIS A N 1
ATOM 665 C CA . HIS A 1 85 ? 19.568 9.097 -19.756 1.00 48.66 85 HIS A CA 1
ATOM 666 C C . HIS A 1 85 ? 20.088 10.120 -20.780 1.00 48.66 85 HIS A C 1
ATOM 668 O O . HIS A 1 85 ? 20.084 9.872 -21.986 1.00 48.66 85 HIS A O 1
ATOM 674 N N . LYS A 1 86 ? 20.519 11.300 -20.316 1.00 37.28 86 LYS A N 1
ATOM 675 C CA . LYS A 1 86 ? 21.385 12.180 -21.097 1.00 37.28 86 LYS A CA 1
ATOM 676 C C . LYS A 1 86 ? 22.711 11.445 -21.253 1.00 37.28 86 LYS A C 1
ATOM 678 O O . LYS A 1 86 ? 23.516 11.398 -20.325 1.00 37.28 86 LYS A O 1
ATOM 683 N N . LYS A 1 87 ? 22.846 10.781 -22.401 1.00 35.81 87 LYS A N 1
ATOM 684 C CA . LYS A 1 87 ? 24.137 10.403 -22.975 1.00 35.81 87 LYS A CA 1
ATOM 685 C C . LYS A 1 87 ? 25.017 11.633 -23.148 1.00 35.81 87 LYS A C 1
ATOM 687 O O . LYS A 1 87 ? 24.458 12.698 -23.493 1.00 35.81 87 LYS A O 1
#